Protein AF-A0A816GW21-F1 (afdb_monomer_lite)

Foldseek 3Di:
DLVVQLCVAPQNVVLQVCLVVDPDKWKKWWKKWWAFAKFKFWDADDDDPDDPPDPVSVVVRIDIDIGTDGKIKTWMAMSDDVVVQDDDGIWIWIDDPVGDIGTTRHTPCVVIIDMDIDMDIDPDDDDDPGDD

InterPro domains:
  IPR015021 Ester hydrolase C11orf54, Domain of unknown function DUF1907 [PF08925] (4-124)
  IPR015021 Ester hydrolase C11orf54, Domain of unknown function DUF1907 [PTHR13204] (6-130)
  IPR015021 Ester hydrolase C11orf54, Domain of unknown function DUF1907 [SM01168] (1-128)

Organism: Adineta ricciae (NCBI:txid249248)

Sequence (132 aa):
SAEHEEENNFISVIRRSVKQYSKGPMALGGIFRIEKGTVKAHVMPPFVDDDLTSKQQVDQWLKFYDMHAPLNCLSVLLTEDINNAGFRLEHSHFFSDHGECGHYHFDTTPKEVHYHGYFIVCEEAVLVDPVV

Structure (mmCIF, N/CA/C/O backbone):
data_AF-A0A816GW21-F1
#
_entry.id   AF-A0A816GW21-F1
#
loop_
_atom_site.group_PDB
_atom_site.id
_atom_site.type_symbol
_atom_site.label_atom_id
_atom_site.label_alt_id
_atom_site.label_comp_id
_atom_site.label_asym_id
_atom_site.label_entity_id
_atom_site.label_seq_id
_atom_site.pdbx_PDB_ins_code
_atom_site.Cartn_x
_atom_site.Cartn_y
_atom_site.Cartn_z
_atom_site.occupancy
_atom_site.B_iso_or_equiv
_atom_site.auth_seq_id
_atom_site.auth_comp_id
_atom_site.auth_asym_id
_atom_site.auth_atom_id
_atom_site.pdbx_PDB_model_num
ATOM 1 N N . SER A 1 1 ? 14.185 11.598 2.580 1.00 66.25 1 SER A N 1
ATOM 2 C CA . SER A 1 1 ? 14.763 10.233 2.521 1.00 66.25 1 SER A CA 1
ATOM 3 C C . SER A 1 1 ? 13.672 9.284 2.048 1.00 66.25 1 SER A C 1
ATOM 5 O O . SER A 1 1 ? 12.519 9.684 2.099 1.00 66.25 1 SER A O 1
ATOM 7 N N . ALA A 1 2 ? 13.990 8.059 1.611 1.00 69.50 2 ALA A N 1
ATOM 8 C CA . ALA A 1 2 ? 12.962 7.086 1.206 1.00 69.50 2 ALA A CA 1
ATOM 9 C C . ALA A 1 2 ? 11.940 6.808 2.325 1.00 69.50 2 ALA A C 1
ATOM 11 O O . ALA A 1 2 ? 10.751 6.750 2.058 1.00 69.50 2 ALA A O 1
ATOM 12 N N . GLU A 1 3 ? 12.386 6.759 3.582 1.00 70.94 3 GLU A N 1
ATOM 13 C CA . GLU A 1 3 ? 11.499 6.627 4.750 1.00 70.94 3 GLU A CA 1
ATOM 14 C C . GLU A 1 3 ? 10.499 7.787 4.866 1.00 70.94 3 GLU A C 1
ATOM 16 O O . GLU A 1 3 ? 9.329 7.574 5.157 1.00 70.94 3 GLU A O 1
ATOM 21 N N . HIS A 1 4 ? 10.932 9.019 4.581 1.00 73.69 4 HIS A N 1
ATOM 22 C CA . HIS A 1 4 ? 10.033 10.173 4.586 1.00 73.69 4 HIS A CA 1
ATOM 23 C C . HIS A 1 4 ? 8.972 10.088 3.481 1.00 73.69 4 HIS A C 1
ATOM 25 O O . HIS A 1 4 ? 7.838 10.508 3.700 1.00 73.69 4 HIS A O 1
ATOM 31 N N . GLU A 1 5 ? 9.331 9.559 2.310 1.00 78.50 5 GLU A N 1
ATOM 32 C CA . GLU A 1 5 ? 8.374 9.339 1.220 1.00 78.50 5 GLU A CA 1
ATOM 33 C C . GLU A 1 5 ? 7.406 8.199 1.566 1.00 78.50 5 GLU A C 1
ATOM 35 O O . GLU A 1 5 ? 6.201 8.346 1.376 1.00 78.50 5 GLU A O 1
ATOM 40 N N . GLU A 1 6 ? 7.895 7.108 2.172 1.00 78.19 6 GLU A N 1
ATOM 41 C CA . GLU A 1 6 ? 7.044 6.031 2.699 1.00 78.19 6 GLU A CA 1
ATOM 42 C C . GLU A 1 6 ? 6.018 6.570 3.695 1.00 78.19 6 GLU A C 1
ATOM 44 O O . GLU A 1 6 ? 4.842 6.253 3.578 1.00 78.19 6 GLU A O 1
ATOM 49 N N . GLU A 1 7 ? 6.410 7.443 4.622 1.00 84.44 7 GLU A N 1
ATOM 50 C CA . GLU A 1 7 ? 5.494 8.017 5.617 1.00 84.44 7 GLU A CA 1
ATOM 51 C C . GLU A 1 7 ? 4.488 9.040 5.050 1.00 84.44 7 GLU A C 1
ATOM 53 O O . GLU A 1 7 ? 3.470 9.343 5.688 1.00 84.44 7 GLU A O 1
ATOM 58 N N . ASN A 1 8 ? 4.759 9.603 3.869 1.00 92.06 8 ASN A N 1
ATOM 59 C CA . ASN A 1 8 ? 3.928 10.632 3.233 1.00 92.06 8 ASN A CA 1
ATOM 60 C C . ASN A 1 8 ? 3.278 10.173 1.925 1.00 92.06 8 ASN A C 1
ATOM 62 O O . ASN A 1 8 ? 2.722 10.991 1.193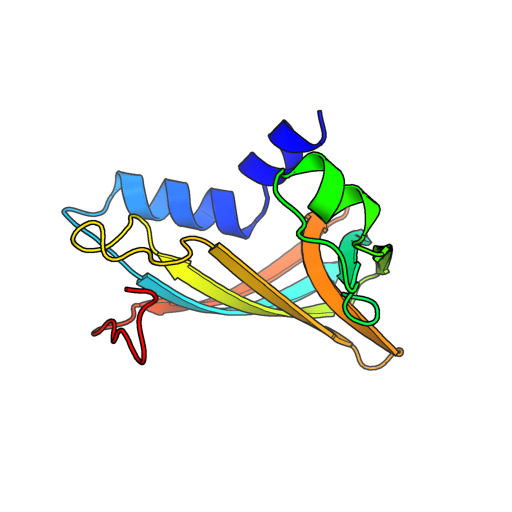 1.00 92.06 8 ASN A O 1
ATOM 66 N N . ASN A 1 9 ? 3.271 8.866 1.675 1.00 96.88 9 ASN A N 1
ATOM 67 C CA . ASN A 1 9 ? 2.597 8.284 0.528 1.00 96.88 9 ASN A CA 1
ATOM 68 C C . ASN A 1 9 ? 1.062 8.450 0.625 1.00 96.88 9 ASN A C 1
ATOM 70 O O . ASN A 1 9 ? 0.507 8.702 1.702 1.00 96.88 9 ASN A O 1
ATOM 74 N N . PHE A 1 10 ? 0.360 8.273 -0.501 1.00 97.69 10 PHE A N 1
ATOM 75 C CA . PHE A 1 10 ? -1.094 8.465 -0.602 1.00 97.69 10 PHE A CA 1
ATOM 76 C C . PHE A 1 10 ? -1.906 7.752 0.500 1.00 97.69 10 PHE A C 1
ATOM 78 O O . PHE A 1 10 ? -2.778 8.360 1.124 1.00 97.69 10 PHE A O 1
ATOM 85 N N . ILE A 1 11 ? -1.588 6.489 0.794 1.00 98.06 11 ILE A N 1
ATOM 86 C CA . ILE A 1 11 ? -2.282 5.675 1.800 1.00 98.06 11 ILE A CA 1
ATOM 87 C C . ILE A 1 11 ? -1.918 6.110 3.220 1.00 98.06 11 ILE A C 1
ATOM 89 O O . ILE A 1 11 ? -2.812 6.252 4.060 1.00 98.06 11 ILE A O 1
ATOM 93 N N . SER A 1 12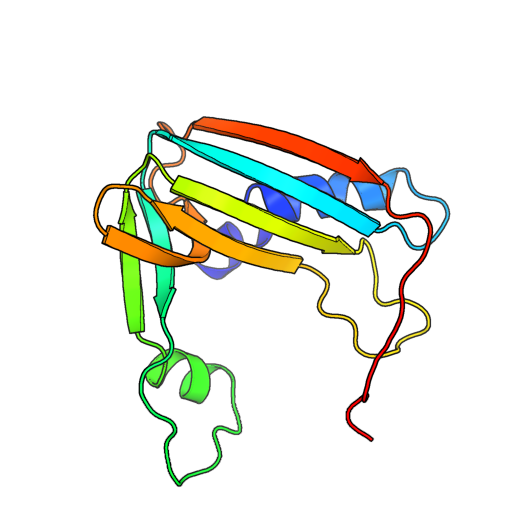 ? -0.646 6.411 3.488 1.00 97.44 12 SER A N 1
ATOM 94 C CA . SER A 1 12 ? -0.214 6.887 4.806 1.00 97.44 12 SER A CA 1
ATOM 95 C C . SER A 1 12 ? -0.818 8.246 5.164 1.00 97.44 12 SER A C 1
ATOM 97 O O . SER A 1 12 ? -1.151 8.494 6.327 1.00 97.44 12 SER A O 1
ATOM 99 N N . VAL A 1 13 ? -1.007 9.137 4.184 1.00 96.88 13 VAL A N 1
ATOM 100 C CA . VAL A 1 13 ? -1.715 10.410 4.390 1.00 96.88 13 VAL A CA 1
ATOM 101 C C . VAL A 1 13 ? -3.173 10.150 4.768 1.00 96.88 13 VAL A C 1
ATOM 103 O O . VAL A 1 13 ? -3.616 10.653 5.801 1.00 96.88 13 VAL A O 1
ATOM 106 N N . ILE A 1 14 ? -3.893 9.310 4.012 1.00 97.25 14 ILE A N 1
ATOM 107 C CA . ILE A 1 14 ? -5.288 8.954 4.322 1.00 97.25 14 ILE A CA 1
ATOM 108 C C . ILE A 1 14 ? -5.390 8.361 5.729 1.00 97.25 14 ILE A C 1
ATOM 110 O O . ILE A 1 14 ? -6.182 8.845 6.540 1.00 97.25 14 ILE A O 1
ATOM 114 N N . ARG A 1 15 ? -4.567 7.355 6.058 1.00 97.44 15 ARG A N 1
ATOM 115 C CA . ARG A 1 15 ? -4.604 6.693 7.368 1.00 97.44 15 ARG A CA 1
ATOM 116 C C . ARG A 1 15 ? -4.389 7.687 8.508 1.00 97.44 15 ARG A C 1
ATOM 118 O O . ARG A 1 15 ? -5.162 7.686 9.468 1.00 97.44 15 ARG A O 1
ATOM 125 N N . ARG A 1 16 ? -3.364 8.546 8.415 1.00 96.25 16 ARG A N 1
ATOM 126 C CA . ARG A 1 16 ? -3.078 9.562 9.444 1.00 96.25 16 ARG A CA 1
ATOM 127 C C . ARG A 1 16 ? -4.226 10.554 9.587 1.00 96.25 16 ARG A C 1
ATOM 129 O O . ARG A 1 16 ? -4.615 10.854 10.714 1.00 96.25 16 ARG A O 1
ATOM 136 N N . SER A 1 17 ? -4.795 11.021 8.476 1.00 95.69 17 SER A N 1
ATOM 137 C CA . SER A 1 17 ? -5.943 11.927 8.503 1.00 95.69 17 SER A CA 1
ATOM 138 C C . SER A 1 17 ? -7.158 11.278 9.165 1.00 95.69 17 SER A C 1
ATOM 140 O O . SER A 1 17 ? -7.735 11.874 10.065 1.00 95.69 17 SER A O 1
ATOM 142 N N . VAL A 1 18 ? -7.514 10.037 8.814 1.00 96.44 18 VAL A N 1
ATOM 143 C CA . VAL A 1 18 ? -8.637 9.329 9.460 1.00 96.44 18 VAL A CA 1
ATOM 144 C C . VAL A 1 18 ? -8.370 9.131 10.955 1.00 96.44 18 VAL A C 1
ATOM 146 O O . VAL A 1 18 ? -9.249 9.408 11.773 1.00 96.44 18 VAL A O 1
ATOM 149 N N . LYS A 1 19 ? -7.146 8.734 11.335 1.00 96.50 19 LYS A N 1
ATOM 150 C CA . LYS A 1 19 ? -6.761 8.540 12.742 1.00 96.50 19 LYS A CA 1
ATOM 151 C C . LYS A 1 19 ? -6.998 9.796 13.586 1.00 96.50 19 LYS A C 1
ATOM 153 O O . LYS A 1 19 ? -7.483 9.678 14.708 1.00 96.50 19 LYS A O 1
ATOM 158 N N . GLN A 1 20 ? -6.694 10.983 13.055 1.00 96.12 20 GLN A N 1
ATOM 159 C CA . GLN A 1 20 ? -6.871 12.256 13.770 1.00 96.12 20 GLN A CA 1
ATOM 160 C C . GLN A 1 20 ? -8.328 12.552 14.150 1.00 96.12 20 GLN A C 1
ATOM 162 O O . GLN A 1 20 ? -8.564 13.220 15.155 1.00 96.12 20 GLN A O 1
ATOM 167 N N . TYR A 1 21 ? -9.296 12.057 13.376 1.00 92.31 21 TYR A N 1
ATOM 168 C CA . TYR A 1 21 ? -10.724 12.308 13.603 1.00 92.31 21 TYR A CA 1
ATOM 169 C C . TYR A 1 21 ? -11.478 11.100 14.178 1.00 92.31 21 TYR A C 1
ATOM 171 O O . TYR A 1 21 ? -12.643 11.221 14.563 1.00 92.31 21 TYR A O 1
ATOM 179 N N . SER A 1 22 ? -10.827 9.941 14.264 1.00 92.81 22 SER A N 1
ATOM 180 C CA . SER A 1 22 ? -11.400 8.717 14.823 1.00 92.81 22 SER A CA 1
ATOM 181 C C . SER A 1 22 ? -11.368 8.705 16.357 1.00 92.81 22 SER A C 1
ATOM 183 O O . SER A 1 22 ? -10.396 9.138 16.972 1.00 92.81 22 SER A O 1
ATOM 185 N N . LYS A 1 23 ? -12.419 8.169 16.994 1.00 93.38 23 LYS A N 1
ATOM 186 C CA . LYS A 1 23 ? -12.471 7.950 18.459 1.00 93.38 23 LYS A CA 1
ATOM 187 C C . LYS A 1 23 ? -11.889 6.600 18.899 1.00 93.38 23 LYS A C 1
ATOM 189 O O . LYS A 1 23 ? -11.793 6.341 20.093 1.00 93.38 23 LYS A O 1
ATOM 194 N N . GLY A 1 24 ? -11.546 5.748 17.944 1.00 93.06 24 GLY A N 1
ATOM 195 C CA . GLY A 1 24 ? -11.004 4.411 18.139 1.00 93.06 24 GLY A CA 1
ATOM 196 C C . GLY A 1 24 ? -10.532 3.842 16.800 1.00 93.06 24 GLY A C 1
ATOM 197 O O . GLY A 1 24 ? -10.537 4.578 15.805 1.00 93.06 24 GLY A O 1
ATOM 198 N N . PRO A 1 25 ? -10.166 2.552 16.756 1.00 95.00 25 PRO A N 1
ATOM 199 C CA . PRO A 1 25 ? -9.678 1.936 15.535 1.00 95.00 25 PRO A CA 1
ATOM 200 C C . PRO A 1 25 ? -10.698 2.044 14.403 1.00 95.00 25 PRO A C 1
ATOM 202 O O . PRO A 1 25 ? -11.881 1.760 14.581 1.00 95.00 25 PRO A O 1
ATOM 205 N N . MET A 1 26 ? -10.228 2.455 13.231 1.00 96.94 26 MET A N 1
ATOM 206 C CA . MET A 1 26 ? -11.006 2.490 12.000 1.00 96.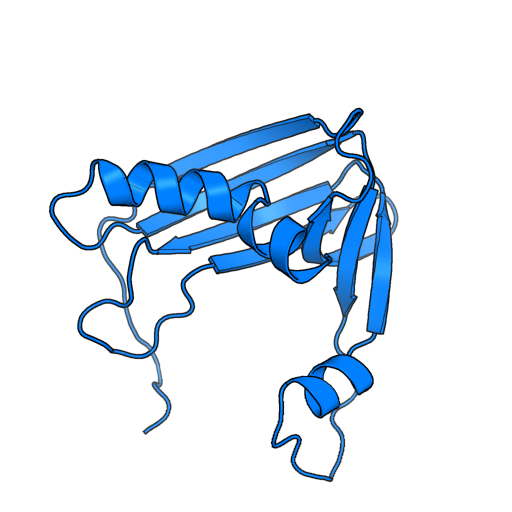94 26 MET A CA 1
ATOM 207 C C . MET A 1 26 ? -10.233 1.773 10.908 1.00 96.94 26 MET A C 1
ATOM 209 O O . MET A 1 26 ? -9.010 1.881 10.837 1.00 96.94 26 MET A O 1
ATOM 213 N N . ALA A 1 27 ? -10.951 1.083 10.034 1.00 97.06 27 ALA A N 1
ATOM 214 C CA . ALA A 1 27 ? -10.377 0.411 8.884 1.00 97.06 27 ALA A CA 1
ATOM 215 C C . ALA A 1 27 ? -11.092 0.859 7.611 1.00 97.06 27 ALA A C 1
ATOM 217 O O . ALA A 1 27 ? -12.304 1.089 7.616 1.00 97.06 27 ALA A O 1
ATOM 218 N N . LEU A 1 28 ? -10.326 1.033 6.538 1.00 97.88 28 LEU A N 1
ATOM 219 C CA . LEU A 1 28 ? -10.834 1.342 5.211 1.00 97.88 28 LEU A CA 1
ATOM 220 C C . LEU A 1 28 ? -10.307 0.302 4.225 1.00 97.88 28 LEU A C 1
ATOM 222 O O . LEU A 1 28 ? -9.157 -0.132 4.306 1.00 97.88 28 LEU A O 1
ATOM 226 N N . GLY A 1 29 ? -11.148 -0.053 3.263 1.00 98.31 29 GLY A N 1
ATOM 227 C CA . GLY A 1 29 ? -10.791 -0.912 2.142 1.00 98.31 29 GLY A CA 1
ATOM 228 C C . GLY A 1 29 ? -11.307 -0.320 0.842 1.00 98.31 29 GLY A C 1
ATOM 229 O O . GLY A 1 29 ? -12.310 0.400 0.829 1.00 98.31 29 GLY A O 1
ATOM 230 N N . GLY A 1 30 ? -10.621 -0.597 -0.259 1.00 98.31 30 GLY A N 1
ATOM 231 C CA . GLY A 1 30 ? -11.070 -0.113 -1.553 1.00 98.31 30 GLY A CA 1
ATOM 232 C C . GLY A 1 30 ? -10.051 -0.258 -2.665 1.00 98.31 30 GLY A C 1
ATOM 233 O O . GLY A 1 30 ? -9.110 -1.053 -2.601 1.00 98.31 30 GLY A O 1
ATOM 234 N N . ILE A 1 31 ? -10.277 0.541 -3.700 1.00 98.50 31 ILE A N 1
ATOM 235 C CA . ILE A 1 31 ? -9.430 0.622 -4.881 1.00 98.50 31 ILE A CA 1
ATOM 236 C C . ILE A 1 31 ? -9.019 2.072 -5.100 1.00 98.50 31 ILE A C 1
ATOM 238 O O . ILE A 1 31 ? -9.827 2.990 -4.959 1.00 98.50 31 ILE A O 1
ATOM 242 N N . PHE A 1 32 ? -7.775 2.285 -5.498 1.00 98.69 32 PHE A N 1
ATOM 243 C CA . PHE A 1 32 ? -7.355 3.548 -6.080 1.00 98.69 32 PHE A CA 1
ATOM 244 C C . PHE A 1 32 ? -6.583 3.307 -7.365 1.00 98.69 32 PHE A C 1
ATOM 246 O O . PHE A 1 32 ? -5.922 2.289 -7.535 1.00 98.69 32 PHE A O 1
ATOM 253 N N . ARG A 1 33 ? -6.685 4.245 -8.294 1.00 98.69 33 ARG A N 1
ATOM 254 C CA . ARG A 1 33 ? -5.943 4.237 -9.541 1.00 98.69 33 ARG A CA 1
ATOM 255 C C . ARG A 1 33 ? -4.883 5.317 -9.485 1.00 98.69 33 ARG A C 1
ATOM 257 O O . ARG A 1 33 ? -5.172 6.461 -9.136 1.00 98.69 33 ARG A O 1
ATOM 264 N N . ILE A 1 34 ? -3.671 4.944 -9.861 1.00 98.75 34 ILE A N 1
ATOM 265 C CA . ILE A 1 34 ? -2.609 5.894 -10.171 1.00 98.75 34 ILE A CA 1
ATOM 266 C C . ILE A 1 34 ? -2.754 6.184 -11.657 1.00 98.75 34 ILE A C 1
ATOM 268 O O . ILE A 1 34 ? -2.488 5.320 -12.489 1.00 98.75 34 ILE A O 1
ATOM 272 N N . GLU A 1 35 ? -3.274 7.358 -11.996 1.00 98.62 35 GLU A N 1
ATOM 273 C CA . GLU A 1 35 ? -3.581 7.739 -13.377 1.00 98.62 35 GLU A CA 1
ATOM 274 C C . GLU A 1 35 ? -2.359 8.288 -14.118 1.00 98.62 35 GLU A C 1
ATOM 276 O O . GLU A 1 35 ? -2.268 8.153 -15.338 1.00 98.62 35 GLU A O 1
ATOM 281 N N . LYS A 1 36 ? -1.423 8.899 -13.381 1.00 98.69 36 LYS A N 1
ATOM 282 C CA . LYS A 1 36 ? -0.159 9.462 -13.875 1.00 98.69 36 LYS A CA 1
ATOM 283 C C . LYS A 1 36 ? 0.943 9.280 -12.838 1.00 98.69 36 LYS A C 1
ATOM 285 O O . LYS A 1 36 ? 0.644 9.210 -11.648 1.00 98.69 36 LYS A O 1
ATOM 290 N N . GLY A 1 37 ? 2.189 9.280 -13.303 1.00 98.31 37 GLY A N 1
ATOM 291 C CA . GLY A 1 37 ? 3.387 9.205 -12.473 1.00 98.31 37 GLY A CA 1
ATOM 292 C C . GLY A 1 37 ? 4.015 7.814 -12.409 1.00 98.31 37 GLY A C 1
ATOM 293 O O . GLY A 1 37 ? 3.575 6.877 -13.078 1.00 98.31 37 GLY A O 1
ATOM 294 N N . THR A 1 38 ? 5.050 7.711 -11.587 1.00 98.56 38 THR A N 1
ATOM 295 C CA . THR A 1 38 ? 5.836 6.500 -11.344 1.00 98.56 38 THR A CA 1
ATOM 296 C C . THR A 1 38 ? 5.828 6.191 -9.853 1.00 98.56 38 THR A C 1
ATOM 298 O O . THR A 1 38 ? 5.825 7.107 -9.031 1.00 98.56 38 THR A O 1
ATOM 301 N N . VAL A 1 39 ? 5.832 4.910 -9.494 1.00 98.50 39 VAL A N 1
ATOM 302 C CA . VAL A 1 39 ? 5.921 4.436 -8.113 1.00 98.50 39 VAL A CA 1
ATOM 303 C C . VAL A 1 39 ? 7.116 3.544 -7.889 1.00 98.50 39 VAL A C 1
ATOM 305 O O . VAL A 1 39 ? 7.487 2.751 -8.752 1.00 98.50 39 VAL A O 1
ATOM 308 N N . LYS A 1 40 ? 7.654 3.616 -6.675 1.00 98.44 40 LYS A N 1
ATOM 309 C CA . LYS A 1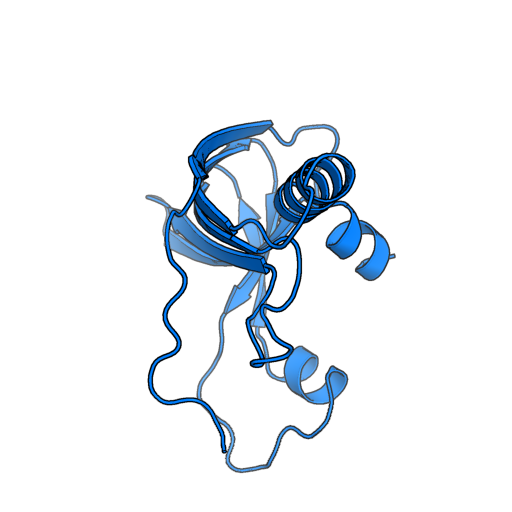 40 ? 8.514 2.581 -6.133 1.00 98.44 40 LYS A CA 1
ATOM 310 C C . LYS A 1 40 ? 7.651 1.389 -5.731 1.00 98.44 40 LYS A C 1
ATOM 312 O O . LYS A 1 40 ? 6.688 1.532 -4.976 1.00 98.44 40 LYS A O 1
ATOM 317 N N . ALA A 1 41 ? 8.009 0.214 -6.225 1.00 98.31 41 ALA A N 1
ATOM 318 C CA . ALA A 1 41 ? 7.322 -1.031 -5.926 1.00 98.31 41 ALA A CA 1
ATOM 319 C C . ALA A 1 41 ? 8.312 -2.172 -5.699 1.00 98.31 41 ALA A C 1
ATOM 321 O O . ALA A 1 41 ? 9.479 -2.065 -6.085 1.00 98.31 41 ALA A O 1
ATOM 322 N N . HIS A 1 42 ? 7.844 -3.278 -5.120 1.00 98.44 42 HIS A N 1
ATOM 323 C CA . HIS A 1 42 ? 8.619 -4.514 -5.077 1.00 98.44 42 HIS A CA 1
ATOM 324 C C . HIS A 1 42 ? 7.825 -5.753 -5.487 1.00 98.44 42 HIS A C 1
ATOM 326 O O . HIS A 1 42 ? 6.597 -5.802 -5.402 1.00 98.44 42 HIS A O 1
ATOM 332 N N . VAL A 1 43 ? 8.572 -6.782 -5.882 1.00 98.44 43 VAL A N 1
ATOM 333 C CA . VAL A 1 43 ? 8.100 -8.154 -6.072 1.00 98.44 43 VAL A CA 1
ATOM 334 C C . VAL A 1 43 ? 9.014 -9.092 -5.284 1.00 98.44 43 VAL A C 1
ATOM 336 O O . VAL A 1 43 ? 10.232 -8.894 -5.227 1.00 98.44 43 VAL A O 1
ATOM 339 N N . MET A 1 44 ? 8.426 -10.111 -4.660 1.00 97.88 44 MET A N 1
ATOM 340 C CA . MET A 1 44 ? 9.183 -11.150 -3.964 1.00 97.88 44 MET A CA 1
ATOM 341 C C . MET A 1 44 ? 9.772 -12.143 -4.980 1.00 97.88 44 MET A C 1
ATOM 343 O O . MET A 1 44 ? 9.019 -12.676 -5.801 1.00 97.88 44 MET A O 1
ATOM 347 N N . PRO A 1 45 ? 11.090 -12.411 -4.958 1.00 96.56 45 PRO A N 1
ATOM 348 C CA . PRO A 1 45 ? 11.674 -13.536 -5.690 1.00 96.56 45 PRO A CA 1
ATOM 349 C C . PRO A 1 45 ? 11.394 -14.864 -4.948 1.00 96.56 45 PRO A C 1
ATOM 351 O O . PRO A 1 45 ? 10.705 -14.855 -3.925 1.00 96.56 45 PRO A O 1
ATOM 354 N N . PRO A 1 46 ? 11.900 -16.020 -5.427 1.00 97.44 46 PRO A N 1
ATOM 355 C CA . PRO A 1 46 ? 11.817 -17.265 -4.669 1.00 97.44 46 PRO A CA 1
ATOM 356 C C . PRO A 1 46 ? 12.349 -17.121 -3.238 1.00 97.44 46 PRO A C 1
ATOM 358 O O . PRO A 1 46 ? 13.266 -16.333 -2.975 1.00 97.44 46 PRO A O 1
ATOM 361 N N . PHE A 1 47 ? 11.764 -17.897 -2.325 1.00 96.50 47 PHE A N 1
ATOM 362 C CA . PHE A 1 47 ? 12.230 -17.973 -0.945 1.00 96.50 47 PHE A CA 1
ATOM 363 C C . PHE A 1 47 ? 13.687 -18.434 -0.884 1.00 96.50 47 PHE A C 1
ATOM 365 O O . PHE A 1 47 ? 14.157 -19.183 -1.743 1.00 96.50 47 PHE A O 1
ATOM 372 N N . VAL A 1 48 ? 14.385 -17.946 0.133 1.00 95.81 48 VAL A N 1
ATOM 373 C CA . VAL A 1 48 ? 15.743 -18.362 0.479 1.00 95.81 48 VAL A CA 1
ATOM 374 C C . VAL A 1 48 ? 15.689 -19.371 1.623 1.00 95.81 48 VAL A C 1
ATOM 376 O O . VAL A 1 48 ? 14.720 -19.384 2.380 1.00 95.81 48 VAL A O 1
ATOM 379 N N . ASP A 1 49 ? 16.723 -20.203 1.736 1.00 96.44 49 ASP A N 1
ATOM 380 C CA . ASP A 1 49 ? 16.823 -21.207 2.804 1.00 96.44 49 ASP A CA 1
ATOM 381 C C . ASP A 1 49 ? 17.207 -20.588 4.161 1.00 96.44 49 ASP A C 1
ATOM 383 O O . ASP A 1 49 ? 16.877 -21.140 5.208 1.00 96.44 49 ASP A O 1
ATOM 387 N N . ASP A 1 50 ? 17.907 -19.449 4.143 1.00 95.31 50 ASP A N 1
ATOM 388 C CA . ASP A 1 50 ? 18.354 -18.743 5.344 1.00 95.31 50 ASP A CA 1
ATOM 389 C C . ASP A 1 50 ? 17.276 -17.796 5.895 1.00 95.31 50 ASP A C 1
ATOM 391 O O . ASP A 1 50 ? 16.601 -17.084 5.146 1.00 95.31 50 ASP A O 1
ATOM 395 N N . ASP A 1 51 ? 17.186 -17.700 7.224 1.00 95.50 51 ASP A N 1
ATOM 396 C CA . ASP A 1 51 ? 16.278 -16.766 7.892 1.00 95.50 51 ASP A CA 1
ATOM 397 C C . ASP A 1 51 ? 16.660 -15.297 7.632 1.00 95.50 51 ASP A C 1
ATOM 399 O O . ASP A 1 51 ? 17.779 -14.842 7.905 1.00 95.50 51 ASP A O 1
ATOM 403 N N . LEU A 1 52 ? 15.680 -14.506 7.191 1.00 96.69 52 LEU A N 1
ATOM 404 C CA . LEU A 1 52 ? 15.798 -13.053 7.068 1.00 96.69 52 LEU A CA 1
ATOM 405 C C . LEU A 1 52 ? 15.369 -12.396 8.387 1.00 96.69 52 LEU A C 1
ATOM 407 O O . LEU A 1 52 ? 14.189 -12.157 8.630 1.00 96.69 52 LEU A O 1
ATOM 411 N N . THR A 1 53 ? 16.333 -12.094 9.254 1.00 96.44 53 THR A N 1
ATOM 412 C CA . THR A 1 53 ? 16.082 -11.643 10.638 1.00 96.44 53 THR A CA 1
ATOM 413 C C . THR A 1 53 ? 16.110 -10.122 10.819 1.00 96.44 53 THR A C 1
ATOM 415 O O . THR A 1 53 ? 15.971 -9.618 11.933 1.00 96.44 53 THR A O 1
ATOM 418 N N . SER A 1 54 ? 16.265 -9.358 9.735 1.00 96.12 54 SER A N 1
ATOM 419 C CA . SER A 1 54 ? 16.298 -7.892 9.768 1.00 96.12 54 SER A CA 1
ATOM 420 C C . SER A 1 54 ? 15.637 -7.260 8.544 1.00 96.12 54 SER A C 1
ATOM 422 O O . SER A 1 54 ? 15.641 -7.834 7.454 1.00 96.12 54 SER A O 1
ATOM 424 N N . LYS A 1 55 ? 15.139 -6.023 8.697 1.00 92.75 55 LYS A N 1
ATOM 425 C CA . LYS A 1 55 ? 14.585 -5.229 7.583 1.00 92.75 55 LYS A CA 1
ATOM 426 C C . LYS A 1 55 ? 15.577 -5.117 6.423 1.00 92.75 55 LYS A C 1
ATOM 428 O O . LYS A 1 55 ? 15.197 -5.307 5.280 1.00 92.75 55 LYS A O 1
ATOM 433 N N . GLN A 1 56 ? 16.857 -4.884 6.717 1.00 95.88 56 GLN A N 1
ATOM 434 C CA . GLN A 1 56 ? 17.887 -4.758 5.685 1.00 95.88 56 GLN A CA 1
ATOM 435 C C . GLN A 1 56 ? 18.056 -6.043 4.863 1.00 95.88 56 GLN A C 1
ATOM 437 O O . GLN A 1 56 ? 18.217 -5.966 3.648 1.00 95.88 56 GLN A O 1
ATOM 442 N N . GLN A 1 57 ? 18.013 -7.216 5.504 1.00 96.94 57 GLN A N 1
ATOM 443 C CA . GLN A 1 57 ? 18.074 -8.497 4.795 1.00 96.94 57 GLN A CA 1
ATOM 444 C C . GLN A 1 57 ? 16.834 -8.713 3.921 1.00 96.94 57 GLN A C 1
ATOM 446 O O . GLN A 1 57 ? 16.966 -9.144 2.777 1.00 96.94 57 GLN A O 1
ATOM 451 N N . VAL A 1 58 ? 15.646 -8.359 4.425 1.00 96.75 58 VAL A N 1
ATOM 452 C CA . VAL A 1 58 ? 14.403 -8.398 3.639 1.00 96.75 58 VAL A CA 1
ATOM 453 C C . VAL A 1 58 ? 14.501 -7.464 2.430 1.00 96.75 58 VAL A C 1
ATOM 455 O O . VAL A 1 58 ? 14.269 -7.904 1.307 1.00 96.75 58 VAL A O 1
ATOM 458 N N . ASP A 1 59 ? 14.937 -6.219 2.620 1.00 95.25 59 ASP A N 1
ATOM 459 C CA . ASP A 1 59 ? 15.091 -5.235 1.541 1.00 95.25 59 ASP A CA 1
ATOM 460 C C . ASP A 1 59 ? 16.131 -5.676 0.490 1.00 95.25 59 ASP A C 1
ATOM 462 O O . ASP A 1 59 ? 15.978 -5.407 -0.697 1.00 95.25 59 ASP A O 1
ATOM 466 N N . GLN A 1 60 ? 17.191 -6.386 0.882 1.00 96.38 60 GLN A N 1
ATOM 467 C CA . GLN A 1 60 ? 18.169 -6.937 -0.068 1.00 96.38 60 GLN A CA 1
ATOM 468 C C . GLN A 1 60 ? 17.624 -8.128 -0.868 1.00 96.38 60 GLN A C 1
ATOM 470 O O . GLN A 1 60 ? 18.013 -8.338 -2.023 1.00 96.38 60 GLN A O 1
ATOM 475 N N . TRP A 1 61 ? 16.746 -8.921 -0.255 1.00 97.50 61 TRP A N 1
ATOM 476 C CA . TRP A 1 61 ? 16.093 -10.052 -0.905 1.00 97.50 61 TRP A CA 1
ATOM 477 C C . TRP A 1 61 ? 15.041 -9.581 -1.918 1.00 97.50 61 TRP A C 1
ATOM 479 O O . TRP A 1 61 ? 15.035 -10.057 -3.058 1.00 97.50 61 TRP A O 1
ATOM 489 N N . LEU A 1 62 ? 14.209 -8.606 -1.543 1.00 97.94 62 LEU A N 1
ATOM 490 C CA . LEU A 1 62 ? 13.162 -8.039 -2.393 1.00 97.94 62 LEU A CA 1
ATOM 491 C C . LEU A 1 62 ? 13.708 -7.452 -3.705 1.00 97.94 62 LEU A C 1
ATOM 493 O O . LEU A 1 62 ? 14.802 -6.888 -3.775 1.00 97.94 62 LEU A O 1
ATOM 497 N N . LYS A 1 63 ? 12.919 -7.561 -4.780 1.00 98.25 63 LYS A N 1
ATOM 498 C CA . LYS A 1 63 ? 13.239 -6.939 -6.072 1.00 98.25 63 LYS A CA 1
ATOM 499 C C . LYS A 1 63 ? 12.439 -5.662 -6.236 1.00 98.25 63 LYS A C 1
ATOM 501 O O . LYS A 1 63 ? 11.223 -5.717 -6.383 1.00 98.25 63 LYS A O 1
ATOM 506 N N . PHE A 1 64 ? 13.134 -4.529 -6.203 1.00 98.12 64 PHE A N 1
ATOM 507 C CA . PHE A 1 64 ? 12.533 -3.206 -6.314 1.00 98.12 64 PHE A CA 1
ATOM 508 C C . PHE A 1 64 ? 12.538 -2.682 -7.748 1.00 98.12 64 PHE A C 1
ATOM 510 O O . PHE A 1 64 ? 13.541 -2.791 -8.451 1.00 98.12 64 PHE A O 1
ATOM 517 N N . TYR A 1 65 ? 11.450 -2.020 -8.129 1.00 98.44 65 TYR A N 1
ATOM 518 C CA . TYR A 1 65 ? 11.221 -1.475 -9.463 1.00 98.44 65 TYR A CA 1
ATOM 519 C C . TYR A 1 65 ? 10.598 -0.089 -9.378 1.00 98.44 65 TYR A C 1
ATOM 521 O O . TYR A 1 65 ? 9.900 0.223 -8.413 1.00 98.44 65 TYR A O 1
ATOM 529 N N . ASP A 1 66 ? 10.837 0.705 -10.413 1.00 98.44 66 ASP A N 1
ATOM 530 C CA . ASP A 1 66 ? 10.039 1.887 -10.698 1.00 98.44 66 ASP A CA 1
ATOM 531 C C . ASP A 1 66 ? 8.988 1.473 -11.737 1.00 98.44 66 ASP A C 1
ATOM 533 O O . ASP A 1 66 ? 9.344 1.021 -12.826 1.00 98.44 66 ASP A O 1
ATOM 537 N N . MET A 1 67 ? 7.710 1.542 -11.360 1.00 98.62 67 MET A N 1
ATOM 538 C CA . MET A 1 67 ? 6.566 1.121 -12.177 1.00 98.62 67 MET A CA 1
ATOM 539 C C . MET A 1 67 ? 5.672 2.319 -12.496 1.00 98.62 67 MET A C 1
ATOM 541 O O . MET A 1 67 ? 5.564 3.259 -11.713 1.00 98.62 67 MET A O 1
ATOM 545 N N . HIS A 1 68 ? 5.036 2.303 -13.652 1.00 98.62 68 HIS A N 1
ATOM 546 C CA . HIS A 1 68 ? 4.472 3.450 -14.334 1.00 98.62 68 HIS A CA 1
ATOM 547 C C . HIS A 1 68 ? 2.952 3.371 -14.403 1.00 98.62 68 HIS A C 1
ATOM 549 O O . HIS A 1 68 ? 2.341 2.347 -14.718 1.00 98.62 68 HIS A O 1
ATOM 555 N N . ALA A 1 69 ? 2.322 4.514 -14.167 1.00 98.50 69 ALA A N 1
ATOM 556 C CA . ALA A 1 69 ? 0.906 4.678 -14.414 1.00 98.50 69 ALA A CA 1
ATOM 557 C C . ALA A 1 69 ? 0.539 4.338 -15.880 1.00 98.50 69 ALA A C 1
ATOM 559 O O . ALA A 1 69 ? 1.314 4.616 -16.797 1.00 98.50 69 ALA A O 1
ATOM 560 N N . PRO A 1 70 ? -0.668 3.801 -16.131 1.00 98.69 70 PRO A N 1
ATOM 561 C CA . PRO A 1 70 ? -1.734 3.613 -15.154 1.00 98.69 70 PRO A CA 1
ATOM 562 C C . PRO A 1 70 ? -1.627 2.313 -14.345 1.00 98.69 70 PRO A C 1
ATOM 564 O O . PRO A 1 70 ? -1.405 1.252 -14.923 1.00 98.69 70 PRO A O 1
ATOM 567 N N . LEU A 1 71 ? -1.890 2.388 -13.036 1.00 98.81 71 LEU A N 1
ATOM 568 C CA . LEU A 1 71 ? -1.891 1.238 -12.117 1.00 98.81 71 LEU A CA 1
ATOM 569 C C . LEU A 1 71 ? -3.218 1.169 -11.347 1.00 98.81 71 LEU A C 1
ATOM 571 O O . LEU A 1 71 ? -3.688 2.189 -10.842 1.00 98.81 71 LEU A O 1
ATOM 575 N N . ASN A 1 72 ? -3.819 -0.020 -11.250 1.00 98.75 72 ASN A N 1
ATOM 576 C CA . ASN A 1 72 ? -5.004 -0.278 -10.428 1.00 98.75 72 ASN A CA 1
ATOM 577 C C . ASN A 1 72 ? -4.568 -0.901 -9.100 1.00 98.75 72 ASN A C 1
ATOM 579 O O . ASN A 1 72 ? -4.089 -2.035 -9.076 1.00 98.75 72 ASN A O 1
ATOM 583 N N . CYS A 1 73 ? -4.740 -0.171 -8.005 1.00 98.81 73 CYS A N 1
ATOM 584 C CA . CYS A 1 73 ? -4.237 -0.529 -6.688 1.00 98.81 73 CYS A CA 1
ATOM 585 C C . CYS A 1 73 ? -5.379 -0.957 -5.765 1.00 98.81 73 CYS A C 1
ATOM 587 O O . CYS A 1 73 ? -6.320 -0.202 -5.533 1.00 98.81 73 CYS A O 1
ATOM 589 N N . LEU A 1 74 ? -5.267 -2.151 -5.195 1.00 98.75 74 LEU A N 1
ATOM 590 C CA . LEU A 1 74 ? -6.145 -2.667 -4.151 1.00 98.75 74 LEU A CA 1
ATOM 591 C C . LEU A 1 74 ? -5.498 -2.376 -2.802 1.00 98.75 74 LEU A C 1
ATOM 593 O O . LEU A 1 74 ? -4.327 -2.706 -2.596 1.00 98.75 74 LEU A O 1
ATOM 597 N N . SER A 1 75 ? -6.244 -1.747 -1.899 1.00 98.44 75 SER A N 1
ATOM 598 C CA . SER A 1 75 ? -5.680 -1.226 -0.657 1.00 98.44 75 SER A CA 1
ATOM 599 C C . SER A 1 75 ? -6.567 -1.518 0.540 1.00 98.44 75 SER A C 1
ATOM 601 O O . SER A 1 75 ? -7.791 -1.368 0.481 1.00 98.44 75 SER A O 1
ATOM 603 N N . VAL A 1 76 ? -5.914 -1.911 1.631 1.00 98.19 76 VAL A N 1
ATOM 604 C CA . VAL A 1 76 ? -6.499 -2.016 2.965 1.00 98.19 76 VAL A CA 1
ATOM 605 C C . VAL A 1 76 ? -5.632 -1.203 3.918 1.00 98.19 76 VAL A C 1
ATOM 607 O O . VAL A 1 76 ? -4.399 -1.268 3.867 1.00 98.19 76 VAL A O 1
ATOM 610 N N . LEU A 1 77 ? -6.281 -0.436 4.791 1.00 97.31 77 LEU A N 1
ATOM 611 C CA . LEU A 1 77 ? -5.613 0.310 5.848 1.00 97.31 77 LEU A CA 1
ATOM 612 C C . LEU A 1 77 ? -6.405 0.265 7.154 1.00 97.31 77 LEU A C 1
ATOM 614 O O . LEU A 1 77 ? -7.634 0.252 7.150 1.00 97.31 77 LEU A O 1
ATOM 618 N N . LEU A 1 78 ? -5.687 0.280 8.272 1.00 97.56 78 LEU A N 1
ATOM 619 C CA . LEU A 1 78 ? -6.212 0.378 9.630 1.00 97.56 78 LEU A CA 1
ATOM 620 C C . LEU A 1 78 ? -5.515 1.539 10.332 1.00 97.56 78 LEU A C 1
ATOM 622 O O . LEU A 1 78 ? -4.296 1.659 10.261 1.00 97.56 78 LEU A O 1
ATOM 626 N N . THR A 1 79 ? -6.255 2.401 11.026 1.00 96.94 79 THR A N 1
ATOM 627 C CA . THR A 1 79 ? -5.682 3.575 11.703 1.00 96.94 79 THR A CA 1
ATOM 628 C C . THR A 1 79 ? -4.732 3.205 12.842 1.00 96.94 79 THR A C 1
ATOM 630 O O . THR A 1 79 ? -3.783 3.948 13.109 1.00 96.94 79 THR A O 1
ATOM 633 N N . GLU A 1 80 ? -4.961 2.062 13.485 1.00 95.38 80 GLU A N 1
ATOM 634 C CA . GLU A 1 80 ? -4.165 1.489 14.569 1.00 95.38 80 GLU A CA 1
ATOM 635 C C . GLU A 1 80 ? -4.332 -0.035 14.622 1.00 95.38 80 GLU A C 1
ATOM 637 O O . GLU A 1 80 ? -5.262 -0.580 14.025 1.00 95.38 80 GLU A O 1
ATOM 642 N N . ASP A 1 81 ? -3.437 -0.711 15.345 1.00 94.12 81 ASP A N 1
ATOM 643 C CA . ASP A 1 81 ? -3.516 -2.156 15.548 1.00 94.12 81 ASP A CA 1
ATOM 644 C C . ASP A 1 81 ? -4.604 -2.475 16.582 1.00 94.12 81 ASP A C 1
ATOM 646 O O . ASP A 1 81 ? -4.527 -2.074 17.747 1.00 94.12 81 ASP A O 1
ATOM 650 N N . ILE A 1 82 ? -5.651 -3.170 16.143 1.00 93.25 82 ILE A N 1
ATOM 651 C CA . ILE A 1 82 ? -6.822 -3.455 16.970 1.00 93.25 82 ILE A CA 1
ATOM 652 C C . ILE A 1 82 ? -6.412 -4.432 18.070 1.00 93.25 82 ILE A C 1
ATOM 654 O O . ILE A 1 82 ? -6.040 -5.568 17.791 1.00 93.25 82 ILE A O 1
ATOM 658 N N . ASN A 1 83 ? -6.513 -3.997 19.328 1.00 91.38 83 ASN A N 1
ATOM 659 C CA . ASN A 1 83 ? -6.164 -4.788 20.514 1.00 91.38 83 ASN A CA 1
ATOM 660 C C . ASN A 1 83 ? -4.716 -5.320 20.527 1.00 91.38 83 ASN A C 1
ATOM 662 O O . ASN A 1 83 ? -4.446 -6.298 21.220 1.00 91.38 83 ASN A O 1
ATOM 666 N N . ASN A 1 84 ? -3.790 -4.682 19.799 1.00 91.19 84 ASN A N 1
ATOM 667 C CA . ASN A 1 84 ? -2.417 -5.171 19.599 1.00 91.19 84 ASN A CA 1
ATOM 668 C C . ASN A 1 84 ? -2.369 -6.604 19.032 1.00 91.19 84 ASN A C 1
ATOM 670 O O . ASN A 1 84 ? -1.556 -7.423 19.464 1.00 91.19 84 ASN A O 1
ATOM 674 N N . ALA A 1 85 ? -3.290 -6.931 18.123 1.00 91.69 85 ALA A N 1
ATOM 675 C CA . ALA A 1 85 ? -3.436 -8.273 17.572 1.00 91.69 85 ALA A CA 1
ATOM 676 C C . ALA A 1 85 ? -2.489 -8.561 16.392 1.00 91.69 85 ALA A C 1
ATOM 678 O O . ALA A 1 85 ? -2.552 -9.644 15.811 1.00 91.69 85 ALA A O 1
ATOM 679 N N . GLY A 1 86 ? -1.616 -7.616 16.031 1.00 91.56 86 GLY A N 1
ATOM 680 C CA . GLY A 1 86 ? -0.619 -7.786 14.979 1.00 91.56 86 GLY A CA 1
ATOM 681 C C . GLY A 1 86 ? -1.131 -7.454 13.577 1.00 91.56 86 GLY A C 1
ATOM 682 O O . GLY A 1 86 ? -0.602 -7.974 12.594 1.00 91.56 86 GLY A O 1
ATOM 683 N N . PHE A 1 87 ? -2.147 -6.595 13.444 1.00 94.12 87 PHE A N 1
ATOM 684 C CA . PHE A 1 87 ? -2.632 -6.179 12.129 1.00 94.12 87 PHE A CA 1
ATOM 685 C C . PHE A 1 87 ? -1.583 -5.366 11.360 1.00 94.12 87 PHE A C 1
ATOM 687 O O . PHE A 1 87 ? -0.967 -4.426 11.869 1.00 94.12 87 PHE A O 1
ATOM 694 N N . ARG A 1 88 ? -1.452 -5.659 10.062 1.00 95.38 88 ARG A N 1
ATOM 695 C CA . ARG A 1 88 ? -0.705 -4.811 9.131 1.00 95.38 88 ARG A CA 1
ATOM 696 C C . ARG A 1 88 ? -1.522 -3.552 8.830 1.00 95.38 88 ARG A C 1
ATOM 698 O O . ARG A 1 88 ? -2.574 -3.628 8.207 1.00 95.38 88 ARG A O 1
ATOM 705 N N . LEU A 1 89 ? -1.022 -2.395 9.263 1.00 96.69 89 LEU A N 1
ATOM 706 C CA . LEU A 1 89 ? -1.777 -1.134 9.209 1.00 96.69 89 LEU A CA 1
ATOM 707 C C . LEU A 1 89 ? -1.994 -0.582 7.803 1.00 96.69 89 LEU A C 1
ATOM 709 O O . LEU A 1 89 ? -2.959 0.136 7.573 1.00 96.69 89 LEU A O 1
ATOM 713 N N . GLU A 1 90 ? -1.079 -0.857 6.885 1.00 97.75 90 GLU A N 1
ATOM 714 C CA . GLU A 1 90 ? -1.145 -0.387 5.507 1.00 97.75 90 GLU A CA 1
ATOM 715 C C . GLU A 1 90 ? -0.606 -1.490 4.607 1.00 97.75 90 GLU A C 1
ATOM 717 O O . GLU A 1 90 ? 0.510 -1.987 4.817 1.00 97.75 90 GLU A O 1
ATOM 722 N N . HIS A 1 91 ? -1.397 -1.883 3.611 1.00 98.25 91 HIS A N 1
ATOM 723 C CA . HIS A 1 91 ? -0.959 -2.845 2.610 1.00 98.25 91 HIS A CA 1
ATOM 724 C C . HIS A 1 91 ? -1.676 -2.588 1.289 1.00 98.25 91 HIS A C 1
ATOM 726 O O . HIS A 1 91 ? -2.903 -2.646 1.214 1.00 98.25 91 HIS A O 1
ATOM 732 N N . SER A 1 92 ? -0.902 -2.299 0.242 1.00 98.62 92 SER A N 1
ATOM 733 C CA . SER A 1 92 ? -1.442 -2.028 -1.092 1.00 98.62 92 SER A CA 1
ATOM 734 C C . SER A 1 92 ? -0.673 -2.790 -2.157 1.00 98.62 92 SER A C 1
ATOM 736 O O . SER A 1 92 ? 0.547 -2.666 -2.258 1.00 98.62 92 SER A O 1
ATOM 738 N N . HIS A 1 93 ? -1.389 -3.570 -2.958 1.00 98.81 93 HIS A N 1
ATOM 739 C CA . HIS A 1 93 ? -0.856 -4.226 -4.151 1.00 98.81 93 HIS A CA 1
ATOM 740 C C . HIS A 1 93 ? -1.543 -3.660 -5.390 1.00 98.81 93 HIS A C 1
ATOM 742 O O . HIS A 1 93 ? -2.639 -3.109 -5.298 1.00 98.81 93 HIS A O 1
ATOM 748 N N . PHE A 1 94 ? -0.925 -3.803 -6.555 1.00 98.81 94 PHE A N 1
ATOM 749 C CA . PHE A 1 94 ? -1.492 -3.295 -7.800 1.00 98.81 94 PHE A CA 1
ATOM 750 C C . PHE A 1 94 ? -1.233 -4.202 -8.995 1.00 98.81 94 PHE A C 1
ATOM 752 O O . PHE A 1 94 ? -0.360 -5.070 -8.960 1.00 98.81 94 PHE A O 1
ATOM 759 N N . PHE A 1 95 ? -1.996 -3.960 -10.059 1.00 98.75 95 PHE A N 1
ATOM 760 C CA . PHE A 1 95 ? -1.842 -4.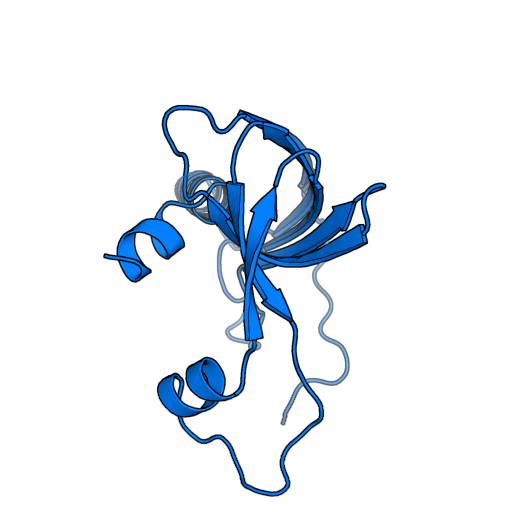569 -11.376 1.00 98.75 95 PHE A CA 1
ATOM 761 C C . PHE A 1 95 ? -2.120 -3.545 -12.485 1.00 98.75 95 PHE A C 1
ATOM 763 O O . PHE A 1 95 ? -2.741 -2.501 -12.250 1.00 98.75 95 PHE A O 1
ATOM 770 N N . SER A 1 96 ? -1.693 -3.857 -13.706 1.00 98.62 96 SER A N 1
ATOM 771 C CA . SER A 1 96 ? -1.919 -3.039 -14.896 1.00 98.62 96 SER A CA 1
ATOM 772 C C . SER A 1 96 ? -2.228 -3.893 -16.127 1.00 98.62 96 SER A C 1
ATOM 774 O O . SER A 1 96 ? -1.967 -5.096 -16.155 1.00 98.62 96 SER A O 1
ATOM 776 N N . ASP A 1 97 ? -2.729 -3.244 -17.179 1.00 98.38 97 ASP A N 1
ATOM 777 C CA . ASP A 1 97 ? -2.946 -3.872 -18.491 1.00 98.38 97 ASP A CA 1
ATOM 778 C C . ASP A 1 97 ? -1.660 -3.928 -19.340 1.00 98.38 97 ASP A C 1
ATOM 780 O O . ASP A 1 97 ? -1.677 -4.377 -20.485 1.00 98.38 97 ASP A O 1
ATOM 784 N N . HIS A 1 98 ? -0.536 -3.447 -18.796 1.00 98.38 98 HIS A N 1
ATOM 785 C CA . HIS A 1 98 ? 0.760 -3.348 -19.478 1.00 98.38 98 HIS A CA 1
ATOM 786 C C . HIS A 1 98 ? 1.862 -4.192 -18.819 1.00 98.38 98 HIS A C 1
ATOM 788 O O . HIS A 1 98 ? 3.026 -4.088 -19.192 1.00 98.38 98 HIS A O 1
ATOM 794 N N . GLY A 1 99 ? 1.481 -5.096 -17.910 1.00 98.12 99 GLY A N 1
ATOM 795 C CA . GLY A 1 99 ? 2.368 -6.124 -17.358 1.00 98.12 99 GLY A CA 1
ATOM 796 C C . GLY A 1 99 ? 3.130 -5.718 -16.096 1.00 98.12 99 GLY A C 1
ATOM 797 O O . GLY A 1 99 ? 3.980 -6.478 -15.638 1.00 98.12 99 GLY A O 1
ATOM 798 N N . GLU A 1 100 ? 2.816 -4.566 -15.507 1.00 98.62 100 GLU A N 1
ATOM 799 C CA . GLU A 1 100 ? 3.391 -4.120 -14.240 1.00 98.62 100 GLU A CA 1
ATOM 800 C C . GLU A 1 100 ? 2.440 -4.406 -13.070 1.00 98.62 100 GLU A C 1
ATOM 802 O O . GLU A 1 100 ? 1.240 -4.119 -13.104 1.00 98.62 100 GLU A O 1
ATOM 807 N N . CYS A 1 101 ? 2.978 -5.011 -12.015 1.00 98.56 101 CYS A N 1
ATOM 808 C CA . CYS A 1 101 ? 2.242 -5.378 -10.812 1.00 98.56 101 CYS A CA 1
ATOM 809 C C . CYS A 1 101 ? 3.205 -5.564 -9.638 1.00 98.56 101 CYS A C 1
ATOM 811 O O . CYS A 1 101 ? 4.396 -5.809 -9.836 1.00 98.56 101 CYS A O 1
ATOM 813 N N . GLY A 1 102 ? 2.695 -5.490 -8.413 1.00 98.50 102 GLY A N 1
ATOM 814 C CA . GLY A 1 102 ? 3.511 -5.742 -7.230 1.00 98.50 102 GLY A CA 1
ATOM 815 C C . GLY A 1 102 ? 2.979 -5.079 -5.971 1.00 98.50 102 GLY A C 1
ATOM 816 O O . GLY A 1 102 ? 1.805 -4.717 -5.882 1.00 98.50 102 GLY A O 1
ATOM 817 N N . HIS A 1 103 ? 3.869 -4.937 -4.994 1.00 98.69 103 HIS A N 1
ATOM 818 C CA . HIS A 1 103 ? 3.633 -4.220 -3.749 1.00 98.69 103 HIS A CA 1
ATOM 819 C C . HIS A 1 103 ? 3.996 -2.744 -3.911 1.00 98.69 103 HIS A C 1
ATOM 821 O O . HIS A 1 103 ? 5.121 -2.427 -4.290 1.00 98.69 103 HIS A O 1
ATOM 827 N N . TYR A 1 104 ? 3.060 -1.845 -3.617 1.00 98.56 104 TYR A N 1
ATOM 828 C CA . TYR A 1 104 ? 3.264 -0.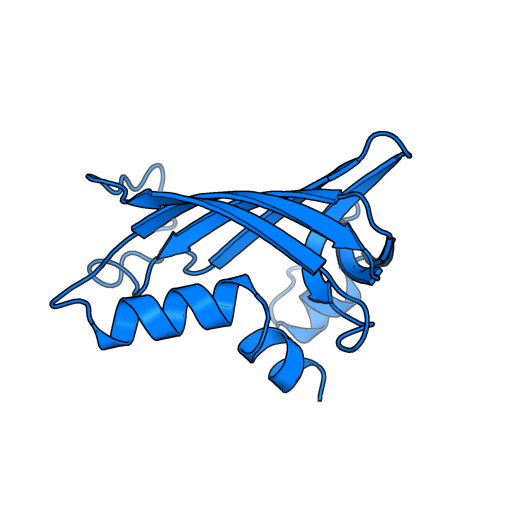396 -3.688 1.00 98.56 104 TYR A CA 1
ATOM 829 C C . TYR A 1 104 ? 4.008 0.130 -2.451 1.00 98.56 104 TYR A C 1
ATOM 831 O O . TYR A 1 104 ? 3.680 -0.266 -1.336 1.00 98.56 104 TYR A O 1
ATOM 839 N N . HIS A 1 105 ? 4.950 1.061 -2.647 1.00 97.81 105 HIS A N 1
ATOM 840 C CA . HIS A 1 105 ? 5.558 1.845 -1.563 1.00 97.81 105 HIS A CA 1
ATOM 841 C C . HIS A 1 105 ? 5.108 3.314 -1.587 1.00 97.81 105 HIS A C 1
ATOM 843 O O . HIS A 1 105 ? 4.394 3.762 -0.695 1.00 97.81 105 HIS A O 1
ATOM 849 N N . PHE A 1 106 ? 5.544 4.079 -2.590 1.00 98.12 106 PHE A N 1
ATOM 850 C CA . PHE A 1 106 ? 5.290 5.520 -2.733 1.00 98.12 106 PHE A CA 1
ATOM 851 C C . PHE A 1 106 ? 5.535 5.959 -4.178 1.00 98.12 106 PHE A C 1
ATOM 853 O O . PHE A 1 106 ? 6.200 5.248 -4.934 1.00 98.12 106 PHE A O 1
ATOM 860 N N . ASP A 1 107 ? 5.023 7.123 -4.579 1.00 97.81 107 ASP A N 1
ATOM 861 C CA . ASP A 1 107 ? 5.382 7.715 -5.868 1.00 97.81 107 ASP A CA 1
ATOM 862 C C . ASP A 1 107 ? 6.777 8.340 -5.876 1.00 97.81 107 ASP A C 1
ATOM 864 O O . ASP A 1 107 ? 7.264 8.863 -4.881 1.00 97.81 107 ASP A O 1
ATOM 868 N N . THR A 1 108 ? 7.433 8.288 -7.031 1.00 97.31 108 THR A N 1
ATOM 869 C CA . THR A 1 108 ? 8.752 8.890 -7.268 1.00 97.31 108 THR A CA 1
ATOM 870 C C . THR A 1 108 ? 8.669 10.134 -8.158 1.00 97.31 108 THR A C 1
ATOM 872 O O . THR A 1 108 ? 9.686 10.760 -8.460 1.00 97.31 108 THR A O 1
ATOM 875 N N . THR A 1 109 ? 7.453 10.534 -8.548 1.00 97.31 109 THR A N 1
ATOM 876 C CA . THR A 1 109 ? 7.160 11.700 -9.400 1.00 97.31 109 THR A CA 1
ATOM 877 C C . THR A 1 109 ? 6.084 12.605 -8.771 1.00 97.31 109 THR A C 1
ATOM 879 O O . THR A 1 109 ? 5.030 12.828 -9.378 1.00 97.31 109 THR A O 1
ATOM 882 N N . PRO A 1 110 ? 6.324 13.190 -7.584 1.00 95.81 110 PRO A N 1
ATOM 883 C CA . PRO A 1 110 ? 5.284 13.848 -6.776 1.00 95.81 110 PRO A CA 1
ATOM 884 C C . PRO A 1 110 ? 4.662 15.096 -7.414 1.00 95.81 110 PRO A C 1
ATOM 886 O O . PRO A 1 110 ? 3.574 15.521 -7.038 1.00 95.81 110 PRO A O 1
ATOM 889 N N . LYS A 1 111 ? 5.331 15.708 -8.399 1.00 97.12 111 LYS A N 1
ATOM 890 C CA . LYS A 1 111 ? 4.794 16.865 -9.140 1.00 97.12 111 LYS A CA 1
ATOM 891 C C . LYS A 1 111 ? 3.775 16.481 -10.216 1.00 97.12 111 LYS A C 1
ATOM 893 O O . LYS A 1 111 ? 3.067 17.353 -10.709 1.00 97.12 111 LYS A O 1
ATOM 898 N N . GLU A 1 112 ? 3.748 15.212 -10.610 1.00 97.06 112 GLU A N 1
ATOM 899 C CA . GLU A 1 112 ? 2.973 14.713 -11.752 1.00 97.06 112 GLU A CA 1
ATOM 900 C C . GLU A 1 112 ? 1.955 13.647 -11.355 1.00 97.06 112 GLU A C 1
ATOM 902 O O . GLU A 1 112 ? 0.992 13.417 -12.091 1.00 97.06 112 GLU A O 1
ATOM 907 N N . VAL A 1 113 ? 2.181 12.986 -10.215 1.00 98.31 113 VAL A N 1
ATOM 908 C CA . VAL A 1 113 ? 1.358 11.875 -9.757 1.00 98.31 113 VAL A CA 1
ATOM 909 C C . VAL A 1 113 ? -0.100 12.302 -9.590 1.00 98.31 113 VAL A C 1
ATOM 911 O O . VAL A 1 113 ? -0.402 13.373 -9.062 1.00 98.31 113 VAL A O 1
ATOM 914 N N . HIS A 1 114 ? -1.018 11.457 -10.055 1.00 98.62 114 HIS A N 1
ATOM 915 C CA . HIS A 1 114 ? -2.450 11.684 -9.899 1.00 98.62 114 HIS A CA 1
ATOM 916 C C . HIS A 1 114 ? -3.129 10.419 -9.389 1.00 98.62 114 HIS A C 1
ATOM 918 O O . HIS A 1 114 ? -3.052 9.368 -10.027 1.00 98.62 114 HIS A O 1
ATOM 924 N N . TYR A 1 115 ? -3.794 10.545 -8.244 1.00 98.56 115 TYR A N 1
ATOM 925 C CA . TYR A 1 115 ? -4.492 9.461 -7.570 1.00 98.56 115 TYR A CA 1
ATOM 926 C C . TYR A 1 115 ? -6.001 9.675 -7.637 1.00 98.56 115 TYR A C 1
ATOM 928 O O . TYR A 1 115 ? -6.489 10.769 -7.359 1.00 98.56 115 TYR A O 1
ATOM 936 N N . HIS A 1 116 ? -6.742 8.608 -7.914 1.00 98.56 116 HIS A N 1
ATOM 937 C CA . HIS A 1 116 ? -8.197 8.597 -7.833 1.00 98.56 116 HIS A CA 1
ATOM 938 C C . HIS A 1 116 ? -8.655 7.354 -7.071 1.00 98.56 116 HIS A C 1
ATOM 940 O O . HIS A 1 116 ? -8.427 6.236 -7.522 1.00 98.56 116 HIS A O 1
ATOM 946 N N . GLY A 1 117 ? -9.263 7.537 -5.897 1.00 98.19 117 GLY A N 1
ATOM 947 C CA . GLY A 1 117 ? -9.613 6.444 -4.988 1.00 98.19 117 GLY A CA 1
ATOM 948 C C . GLY A 1 117 ? -11.093 6.372 -4.630 1.00 98.19 117 GLY A C 1
ATOM 949 O O . GLY A 1 117 ? -11.739 7.397 -4.423 1.00 98.19 117 GLY A O 1
ATOM 950 N N . TYR A 1 118 ? -11.588 5.146 -4.482 1.00 98.50 118 TYR A N 1
ATOM 951 C CA . TYR A 1 118 ? -12.886 4.812 -3.907 1.00 98.50 118 TYR A CA 1
ATOM 952 C C . TYR A 1 118 ? -12.662 3.894 -2.707 1.00 98.50 118 TYR A C 1
ATOM 954 O O . TYR A 1 118 ? -12.184 2.768 -2.858 1.00 98.50 118 TYR A O 1
ATOM 962 N N . PHE A 1 119 ? -13.025 4.373 -1.519 1.00 98.44 119 PHE A N 1
ATOM 963 C CA . PHE A 1 119 ? -12.857 3.649 -0.263 1.00 98.44 119 PHE A CA 1
ATOM 964 C C . PHE A 1 119 ? -14.176 3.565 0.494 1.00 98.44 119 PHE A C 1
ATOM 966 O O . PHE A 1 119 ? -14.992 4.487 0.450 1.00 98.44 119 PHE A O 1
ATOM 973 N N . ILE A 1 120 ? -14.346 2.470 1.226 1.00 98.12 120 ILE A N 1
ATOM 974 C CA . ILE A 1 120 ? -15.432 2.272 2.182 1.00 98.12 120 ILE A CA 1
ATOM 975 C C . ILE A 1 120 ? -14.857 2.040 3.576 1.00 98.12 120 ILE A C 1
ATOM 977 O O . ILE A 1 120 ? -13.729 1.569 3.724 1.00 98.12 120 ILE A O 1
ATOM 981 N N . VAL A 1 121 ? -15.643 2.376 4.596 1.00 97.19 121 VAL A N 1
ATOM 982 C CA . VAL A 1 121 ? -15.333 2.048 5.992 1.00 97.19 121 VAL A CA 1
ATOM 983 C C . VAL A 1 121 ? -15.673 0.577 6.223 1.00 97.19 121 VAL A C 1
ATOM 985 O O . VAL A 1 121 ? -16.762 0.137 5.857 1.00 97.19 121 VAL A O 1
ATOM 988 N N . CYS A 1 122 ? -14.758 -0.176 6.824 1.00 96.56 122 CYS A N 1
ATOM 989 C CA . CYS A 1 122 ? -15.011 -1.553 7.232 1.00 96.56 122 CYS A CA 1
ATOM 990 C C . CYS A 1 122 ? -15.777 -1.574 8.562 1.00 96.56 122 CYS A C 1
ATOM 992 O O . CYS A 1 122 ? -15.428 -0.841 9.488 1.00 96.56 122 CYS A O 1
ATOM 994 N N . GLU A 1 123 ? -16.796 -2.427 8.663 1.00 95.25 123 GLU A N 1
ATOM 995 C CA . GLU A 1 123 ? -17.588 -2.605 9.889 1.00 95.25 123 GLU A CA 1
ATOM 996 C C . GLU A 1 123 ? -16.905 -3.549 10.887 1.00 95.25 123 GLU A C 1
ATOM 998 O O . GLU A 1 123 ? -16.937 -3.315 12.093 1.00 95.25 123 GLU A O 1
ATOM 1003 N N . GLU A 1 124 ? -16.229 -4.580 10.378 1.00 93.75 124 GLU A N 1
ATOM 1004 C CA . GLU A 1 124 ? -15.581 -5.613 11.180 1.00 93.75 124 GLU A CA 1
ATOM 1005 C C . GLU A 1 124 ? -14.157 -5.887 10.684 1.00 93.75 124 GLU A C 1
ATOM 1007 O O . GLU A 1 124 ? -13.849 -5.759 9.495 1.00 93.75 124 GLU A O 1
ATOM 1012 N N . ALA A 1 125 ? -13.291 -6.297 11.610 1.00 92.50 125 ALA A N 1
ATOM 1013 C CA . ALA A 1 125 ? -11.965 -6.828 11.325 1.00 92.50 125 ALA A CA 1
ATOM 1014 C C . ALA A 1 125 ? -11.870 -8.237 11.911 1.00 92.50 125 ALA A C 1
ATOM 1016 O O . ALA A 1 125 ? -12.158 -8.448 13.089 1.00 92.50 125 ALA A O 1
ATOM 1017 N N . VAL A 1 126 ? -11.460 -9.198 11.086 1.00 93.94 126 VAL A N 1
ATOM 1018 C CA . VAL A 1 126 ? -11.351 -10.606 11.472 1.00 93.94 126 VAL A CA 1
ATOM 1019 C C . VAL A 1 126 ? -9.902 -11.036 11.332 1.00 93.94 126 VAL A C 1
ATOM 1021 O O . VAL A 1 126 ? -9.293 -10.851 10.280 1.00 93.94 126 VAL A O 1
ATOM 1024 N N . LEU A 1 127 ? -9.363 -11.618 12.398 1.00 92.19 127 LEU A N 1
ATOM 1025 C CA . LEU A 1 127 ? -8.048 -12.239 12.394 1.00 92.19 127 LEU A CA 1
ATOM 1026 C C . LEU A 1 127 ? -8.216 -13.738 12.150 1.00 92.19 127 LEU A C 1
ATOM 1028 O O . LEU A 1 127 ? -8.974 -14.405 12.854 1.00 92.19 127 LEU A O 1
ATOM 1032 N N . VAL A 1 128 ? -7.527 -14.258 11.140 1.00 94.00 128 VAL A N 1
ATOM 1033 C CA . VAL A 1 128 ? -7.581 -15.667 10.741 1.00 94.00 128 VAL A CA 1
ATOM 1034 C C . VAL A 1 128 ? -6.166 -16.216 10.797 1.00 94.00 128 VAL A C 1
ATOM 1036 O O . VAL A 1 128 ? -5.276 -15.616 10.205 1.00 94.00 128 VAL A O 1
ATOM 1039 N N . ASP A 1 129 ? -5.984 -17.333 11.502 1.00 92.75 129 ASP A N 1
ATOM 1040 C CA . ASP A 1 129 ? -4.692 -18.018 11.664 1.00 92.75 129 ASP A CA 1
ATOM 1041 C C . ASP A 1 129 ? -3.546 -17.080 12.107 1.00 92.75 129 ASP A C 1
ATOM 1043 O O . ASP A 1 129 ? -2.565 -16.893 11.382 1.00 92.75 129 ASP A O 1
ATOM 1047 N N . PRO A 1 130 ? -3.684 -16.402 13.267 1.00 87.31 130 PRO A N 1
ATOM 1048 C CA . PRO A 1 130 ? -2.639 -15.513 13.744 1.00 87.31 130 PRO A CA 1
ATOM 1049 C C . PRO A 1 130 ? -1.369 -16.286 14.088 1.00 87.31 130 PRO A C 1
ATOM 1051 O O . PRO A 1 130 ? -1.423 -17.381 14.647 1.00 87.31 130 PRO A O 1
ATOM 1054 N N . VAL A 1 131 ? -0.224 -15.659 13.820 1.00 82.06 131 VAL A N 1
ATOM 1055 C CA . VAL A 1 131 ? 1.067 -16.144 14.312 1.00 82.06 131 VAL A CA 1
ATOM 1056 C C . VAL A 1 131 ? 1.022 -16.128 15.843 1.00 82.06 131 VAL A C 1
ATOM 1058 O O . VAL A 1 131 ? 0.750 -15.084 16.437 1.00 82.06 131 VAL A O 1
ATOM 1061 N N . VAL A 1 132 ? 1.225 -17.298 16.455 1.00 65.12 132 VAL A N 1
ATOM 1062 C CA . VAL A 1 132 ? 1.239 -17.502 17.916 1.00 65.12 132 VAL A CA 1
ATOM 1063 C C . VAL A 1 132 ? 2.583 -17.098 18.505 1.00 65.12 132 VAL A C 1
ATOM 1065 O O . VAL A 1 132 ? 3.615 -17.456 17.894 1.00 65.12 132 VAL A O 1
#

Radius of gyration: 15.72 Å; chains: 1; bounding box: 36×38×40 Å

pLDDT: mean 95.26, std 6.29, range [65.12, 98.81]

Secondary structure (DSSP, 8-state):
-HHHHHHTSHHHHHHHHHHHH-SS--EEEEEEEEEESEEEEEE--SPPSS---SHHHHHHHSEEEEEES-EEEEEEEESS-GGG----SEEEEEE-TTS-EEEEEEES-TTT-EEEEEEEE-S-----S---